Protein AF-A0A8T3RJU8-F1 (afdb_monomer_lite)

Sequence (157 aa):
MNTTEHDESEGRRPPTTSTKEGAFELELTPSSFREWVRDQPGARFRPEAGRYHLYVMYGCPWAHRTLIVRALKGLERAIDIAAVHYRLNEEEGLGWTFSPDEPEPLYGLRRLRELYTKAAPDYSGRVTVPVLWDKREQTIVNNESSEIVRMLGGAFD

Structure (mmCIF, N/CA/C/O backbone):
data_AF-A0A8T3RJU8-F1
#
_entry.id   AF-A0A8T3RJU8-F1
#
loop_
_atom_site.group_PDB
_atom_site.id
_atom_site.type_symbol
_atom_site.label_atom_id
_atom_site.label_alt_id
_atom_site.label_comp_id
_atom_site.label_asym_id
_atom_site.label_entity_id
_atom_site.label_seq_id
_atom_site.pdbx_PDB_ins_code
_atom_site.Cartn_x
_atom_site.Cartn_y
_atom_site.Cartn_z
_atom_site.occupancy
_atom_site.B_iso_or_equiv
_atom_site.auth_seq_id
_atom_site.auth_comp_id
_atom_site.auth_asym_id
_atom_site.auth_atom_id
_atom_site.pdbx_PDB_model_num
ATOM 1 N N . MET A 1 1 ? 37.326 -13.753 -41.084 1.00 40.91 1 MET A N 1
ATOM 2 C CA . MET A 1 1 ? 37.696 -14.283 -39.758 1.00 40.91 1 MET A CA 1
ATOM 3 C C . MET A 1 1 ? 38.459 -13.200 -39.027 1.00 40.91 1 MET A C 1
ATOM 5 O O . MET A 1 1 ? 39.616 -12.978 -39.346 1.00 40.91 1 MET A O 1
ATOM 9 N N . ASN A 1 2 ? 37.801 -12.488 -38.120 1.00 28.69 2 ASN A N 1
ATOM 10 C CA . ASN A 1 2 ? 38.479 -11.914 -36.969 1.00 28.69 2 ASN A CA 1
ATOM 11 C C . ASN A 1 2 ? 37.462 -11.895 -35.828 1.00 28.69 2 ASN A C 1
ATOM 13 O O . ASN A 1 2 ? 36.311 -11.517 -36.035 1.00 28.69 2 ASN A O 1
ATOM 17 N N . THR A 1 3 ? 37.868 -12.470 -34.709 1.00 35.44 3 THR A N 1
ATOM 18 C CA . THR A 1 3 ? 37.043 -12.876 -33.575 1.00 35.44 3 THR A CA 1
ATOM 19 C C . THR A 1 3 ? 36.672 -11.696 -32.689 1.00 35.44 3 THR A C 1
ATOM 21 O O . THR A 1 3 ? 37.486 -10.819 -32.418 1.00 35.44 3 THR A O 1
ATOM 24 N N . THR A 1 4 ? 35.418 -11.717 -32.256 1.00 38.84 4 THR A N 1
ATOM 25 C CA . THR A 1 4 ? 34.797 -10.876 -31.239 1.00 38.84 4 THR A CA 1
ATOM 26 C C . THR A 1 4 ? 35.421 -11.131 -29.865 1.00 38.84 4 THR A C 1
ATOM 28 O O . THR A 1 4 ? 35.502 -12.284 -29.453 1.00 38.84 4 THR A O 1
ATOM 31 N N . GLU A 1 5 ? 35.755 -10.075 -29.128 1.00 32.03 5 GLU A N 1
ATOM 32 C CA . GLU A 1 5 ? 35.762 -10.090 -27.661 1.00 32.03 5 GLU A CA 1
ATOM 33 C C . GLU A 1 5 ? 34.882 -8.924 -27.199 1.00 32.03 5 GLU A C 1
ATOM 35 O O . GLU A 1 5 ? 35.254 -7.756 -27.302 1.00 32.03 5 GLU A O 1
ATOM 40 N N . HIS A 1 6 ? 33.659 -9.250 -26.777 1.00 31.05 6 HIS A N 1
ATOM 41 C CA . HIS A 1 6 ? 32.827 -8.349 -25.991 1.00 31.05 6 HIS A CA 1
ATOM 42 C C . HIS A 1 6 ? 33.177 -8.589 -24.522 1.00 31.05 6 HIS A C 1
ATOM 44 O O . HIS A 1 6 ? 33.002 -9.693 -24.014 1.00 31.05 6 HIS A O 1
ATOM 50 N N . ASP A 1 7 ? 33.717 -7.563 -23.874 1.00 32.69 7 ASP A N 1
ATOM 51 C CA . ASP A 1 7 ? 33.986 -7.531 -22.439 1.00 32.69 7 ASP A CA 1
ATOM 52 C C . ASP A 1 7 ? 32.650 -7.439 -21.676 1.00 32.69 7 ASP A C 1
ATOM 54 O O . ASP A 1 7 ? 32.005 -6.392 -21.638 1.00 32.69 7 ASP A O 1
ATOM 58 N N . GLU A 1 8 ? 32.198 -8.567 -21.121 1.00 37.38 8 GLU A N 1
ATOM 59 C CA . GLU A 1 8 ? 30.950 -8.712 -20.350 1.00 37.38 8 GLU A CA 1
ATOM 60 C C . GLU A 1 8 ? 31.092 -8.300 -18.864 1.00 37.38 8 GLU A C 1
ATOM 62 O O . GLU A 1 8 ? 30.390 -8.825 -17.999 1.00 37.38 8 GLU A O 1
ATOM 67 N N . SER A 1 9 ? 31.996 -7.379 -18.508 1.00 36.22 9 SER A N 1
ATOM 68 C CA . SER A 1 9 ? 32.304 -7.107 -17.090 1.00 36.22 9 SER A CA 1
ATOM 69 C C . SER A 1 9 ? 31.572 -5.930 -16.419 1.00 36.22 9 SER A C 1
ATOM 71 O O . SER A 1 9 ? 31.713 -5.748 -15.206 1.00 36.22 9 SER A O 1
ATOM 73 N N . GLU A 1 10 ? 30.705 -5.177 -17.105 1.00 36.72 10 GLU A N 1
ATOM 74 C CA . GLU A 1 10 ? 29.937 -4.081 -16.477 1.00 36.72 10 GLU A CA 1
ATOM 75 C C . GLU A 1 10 ? 28.518 -4.484 -16.046 1.00 36.72 10 GLU A C 1
ATOM 77 O O . GLU A 1 10 ? 27.500 -3.915 -16.444 1.00 36.72 10 GLU A O 1
ATOM 82 N N . GLY A 1 11 ? 28.453 -5.445 -15.123 1.00 36.84 11 GLY A N 1
ATOM 83 C CA . GLY A 1 11 ? 27.291 -5.608 -14.253 1.00 36.84 11 GLY A CA 1
ATOM 84 C C . GLY A 1 11 ? 27.124 -4.365 -13.371 1.00 36.84 11 GLY A C 1
ATOM 85 O O . GLY A 1 11 ? 28.001 -4.026 -12.572 1.00 36.84 11 GLY A O 1
ATOM 86 N N . ARG A 1 12 ? 25.996 -3.663 -13.521 1.00 45.62 12 ARG A N 1
ATOM 87 C CA . ARG A 1 12 ? 25.661 -2.423 -12.805 1.00 45.62 12 ARG A CA 1
ATOM 88 C C . ARG A 1 12 ? 25.714 -2.638 -11.286 1.00 45.62 12 ARG A C 1
ATOM 90 O O . ARG A 1 12 ? 24.802 -3.217 -10.700 1.00 45.62 12 ARG A O 1
ATOM 97 N N . ARG A 1 13 ? 26.781 -2.154 -10.644 1.00 37.00 13 ARG A N 1
ATOM 98 C CA . ARG A 1 13 ? 26.931 -2.171 -9.181 1.00 37.00 13 ARG A CA 1
ATOM 99 C C . ARG A 1 13 ? 25.772 -1.397 -8.527 1.00 37.00 13 ARG A C 1
ATOM 101 O O . ARG A 1 13 ? 25.364 -0.364 -9.069 1.00 37.00 13 ARG A O 1
ATOM 108 N N . PRO A 1 14 ? 25.239 -1.848 -7.375 1.00 42.69 14 PRO A N 1
ATOM 109 C CA . PRO A 1 14 ? 24.334 -1.021 -6.579 1.00 42.69 14 PRO A CA 1
ATOM 110 C C . PRO A 1 14 ? 25.035 0.300 -6.203 1.00 42.69 14 PRO A C 1
ATOM 112 O O . PRO A 1 14 ? 26.269 0.327 -6.142 1.00 42.69 14 PRO A O 1
ATOM 115 N N . PRO A 1 15 ? 24.291 1.399 -5.964 1.00 45.38 15 PRO A N 1
ATOM 116 C CA . PRO A 1 15 ? 24.874 2.673 -5.561 1.00 45.38 15 PRO A CA 1
ATOM 117 C C . PRO A 1 15 ? 25.361 2.547 -4.114 1.00 45.38 15 PRO A C 1
ATOM 119 O O . PRO A 1 15 ? 24.668 2.879 -3.159 1.00 45.38 15 PRO A O 1
ATOM 122 N N . THR A 1 16 ? 26.538 1.960 -3.963 1.00 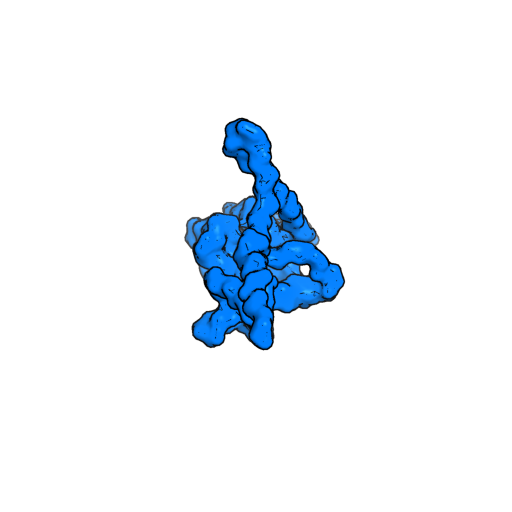48.81 16 THR A N 1
ATOM 123 C CA . THR A 1 16 ? 27.295 1.863 -2.722 1.00 48.81 16 THR A CA 1
ATOM 124 C C . THR A 1 16 ? 28.655 2.453 -3.012 1.00 48.81 16 THR A C 1
ATOM 126 O O . THR A 1 16 ? 29.495 1.814 -3.650 1.00 48.81 16 THR A O 1
ATOM 129 N N . THR A 1 17 ? 28.878 3.680 -2.561 1.00 51.50 17 THR A N 1
ATOM 130 C CA . THR A 1 17 ? 30.221 4.247 -2.527 1.00 51.50 17 THR A CA 1
ATOM 131 C C . THR A 1 17 ? 30.923 3.604 -1.337 1.00 51.50 17 THR A C 1
ATOM 133 O O . THR A 1 17 ? 30.619 3.906 -0.187 1.00 51.50 17 THR A O 1
ATOM 136 N N . SER A 1 18 ? 31.815 2.646 -1.599 1.00 49.12 18 SER A N 1
ATOM 137 C CA . SER A 1 18 ? 32.695 2.114 -0.556 1.00 49.12 18 SER A CA 1
ATOM 138 C C . SER A 1 18 ? 33.635 3.236 -0.138 1.00 49.12 18 SER A C 1
ATOM 140 O O . SER A 1 18 ? 34.495 3.645 -0.921 1.00 49.12 18 SER A O 1
ATOM 142 N N . THR A 1 19 ? 33.513 3.731 1.091 1.00 58.44 19 THR A N 1
ATOM 143 C CA . THR A 1 19 ? 34.606 4.514 1.671 1.00 58.44 19 THR A CA 1
ATOM 144 C C . THR A 1 19 ? 35.779 3.572 1.953 1.00 58.44 19 THR A C 1
ATOM 146 O O . THR A 1 19 ? 35.607 2.355 2.087 1.00 58.44 19 THR A O 1
ATOM 149 N N . LYS A 1 20 ? 37.003 4.111 2.005 1.00 57.25 20 LYS A N 1
ATOM 150 C CA . LYS A 1 20 ? 38.244 3.333 2.206 1.00 57.25 20 LYS A CA 1
ATOM 151 C C . LYS A 1 20 ? 38.297 2.560 3.541 1.00 57.25 20 LYS A C 1
ATOM 153 O O . LYS A 1 20 ? 39.240 1.809 3.753 1.00 57.25 20 LYS A O 1
ATOM 158 N N . GLU A 1 21 ? 37.291 2.706 4.403 1.00 59.38 21 GLU A N 1
ATOM 159 C CA . GLU A 1 21 ? 37.208 2.115 5.745 1.00 59.38 21 GLU A CA 1
ATOM 160 C C . GLU A 1 21 ? 36.130 1.019 5.873 1.00 59.38 21 GLU A C 1
ATOM 162 O O . GLU A 1 21 ? 35.837 0.561 6.973 1.00 59.38 21 GLU A O 1
ATOM 167 N N . GLY A 1 22 ? 35.535 0.566 4.762 1.00 63.03 22 GLY A N 1
ATOM 168 C CA . GLY A 1 22 ? 34.532 -0.509 4.780 1.00 63.03 22 GLY A CA 1
ATOM 169 C C . GLY A 1 22 ? 33.133 -0.070 5.230 1.00 63.03 22 GLY A C 1
ATOM 170 O O . GLY A 1 22 ? 32.269 -0.920 5.444 1.00 63.03 22 GLY A O 1
ATOM 171 N N . ALA A 1 23 ? 32.884 1.239 5.350 1.00 69.31 23 ALA A N 1
ATOM 172 C CA . ALA A 1 23 ? 31.543 1.765 5.564 1.00 69.31 23 ALA A CA 1
ATOM 173 C C . ALA A 1 23 ? 30.787 1.868 4.229 1.00 69.31 23 ALA A C 1
ATOM 175 O O . ALA A 1 23 ? 31.304 2.379 3.232 1.00 69.31 23 ALA A O 1
ATOM 176 N N . PHE A 1 24 ? 29.545 1.383 4.233 1.00 70.94 24 PHE A N 1
ATOM 177 C CA . PHE A 1 24 ? 28.610 1.510 3.121 1.00 70.94 24 PHE A CA 1
ATOM 178 C C . PHE A 1 24 ? 27.667 2.676 3.398 1.00 70.94 24 PHE A C 1
ATOM 180 O O . PHE A 1 24 ? 26.898 2.638 4.359 1.00 70.94 24 PHE A O 1
ATOM 187 N N . GLU A 1 25 ? 27.709 3.698 2.550 1.00 69.56 25 GLU A N 1
ATOM 188 C CA . GLU A 1 25 ? 26.721 4.771 2.572 1.00 69.56 25 GLU A CA 1
ATOM 189 C C . GLU A 1 25 ? 25.545 4.380 1.674 1.00 69.56 25 GLU A C 1
ATOM 191 O O . GLU A 1 25 ? 25.712 4.098 0.485 1.00 69.56 25 GLU A O 1
ATOM 196 N N . LEU A 1 26 ? 24.354 4.286 2.268 1.00 68.81 26 LEU A N 1
ATOM 197 C CA . LEU A 1 26 ? 23.130 3.974 1.542 1.00 68.81 26 LEU A CA 1
ATOM 198 C C . LEU A 1 26 ? 22.510 5.273 1.035 1.00 68.81 26 LEU A C 1
ATOM 200 O O . LEU A 1 26 ? 21.936 6.037 1.812 1.00 68.81 26 LEU A O 1
ATOM 204 N N . GLU A 1 27 ? 22.560 5.494 -0.275 1.00 67.94 27 GLU A N 1
ATOM 205 C CA . GLU A 1 27 ? 21.794 6.565 -0.909 1.00 67.94 27 GLU A CA 1
ATOM 206 C C . GLU A 1 27 ? 20.298 6.210 -0.919 1.00 67.94 27 GLU A C 1
ATOM 208 O O . GLU A 1 27 ? 19.783 5.523 -1.809 1.00 67.94 27 GLU A O 1
ATOM 213 N N . LEU A 1 28 ? 19.580 6.668 0.108 1.00 68.31 28 LEU A N 1
ATOM 214 C CA . LEU A 1 28 ? 18.138 6.484 0.225 1.00 68.31 28 LEU A CA 1
ATOM 215 C C . LEU A 1 28 ? 17.406 7.603 -0.523 1.00 68.31 28 LEU A C 1
ATOM 217 O O . LEU A 1 28 ? 17.372 8.750 -0.083 1.00 68.31 28 LEU A O 1
ATOM 221 N N . THR A 1 29 ? 16.768 7.270 -1.646 1.00 72.19 29 THR A N 1
ATOM 222 C CA . THR A 1 29 ? 15.793 8.176 -2.269 1.00 72.19 29 THR A CA 1
ATOM 223 C C . THR A 1 29 ? 14.533 8.228 -1.392 1.00 72.19 29 THR A C 1
ATOM 225 O O . THR A 1 29 ? 13.967 7.165 -1.120 1.00 72.19 29 THR A O 1
ATOM 228 N N . PRO A 1 30 ? 14.066 9.413 -0.955 1.00 78.00 30 PRO A N 1
ATOM 229 C CA . PRO A 1 30 ? 12.875 9.519 -0.119 1.00 78.00 30 PRO A CA 1
ATOM 230 C C . PRO A 1 30 ? 11.618 9.051 -0.861 1.00 78.00 30 PRO A C 1
ATOM 232 O O . PRO A 1 30 ? 11.510 9.169 -2.085 1.00 78.00 30 PRO A O 1
ATOM 235 N N . SER A 1 31 ? 10.650 8.524 -0.110 1.00 83.12 31 SER A N 1
ATOM 236 C CA . SER A 1 31 ? 9.352 8.138 -0.660 1.00 83.12 31 SER A CA 1
ATOM 237 C C . SER A 1 31 ? 8.520 9.379 -1.020 1.00 83.12 31 SER A C 1
ATOM 239 O O . SER A 1 31 ? 8.652 10.432 -0.397 1.00 83.12 31 SER A O 1
ATOM 241 N N . SER A 1 32 ? 7.670 9.267 -2.042 1.00 91.19 32 SER A N 1
ATOM 242 C CA . SER A 1 32 ? 6.953 10.421 -2.605 1.00 91.19 32 SER A CA 1
ATOM 243 C C . SER A 1 32 ? 5.547 10.620 -2.039 1.00 91.19 32 SER A C 1
ATOM 245 O O . SER A 1 32 ? 5.069 11.748 -2.006 1.00 91.19 32 SER A O 1
ATOM 247 N N . PHE A 1 33 ? 4.882 9.550 -1.597 1.00 97.00 33 PHE A N 1
ATOM 248 C CA . PHE A 1 33 ? 3.531 9.612 -1.038 1.00 97.00 33 PHE A CA 1
ATOM 249 C C . PHE A 1 33 ? 3.612 9.503 0.483 1.00 97.00 33 PHE A C 1
ATOM 251 O O . PHE A 1 33 ? 4.124 8.506 1.001 1.00 97.00 33 PHE A O 1
ATOM 258 N N . ARG A 1 34 ? 3.138 10.542 1.183 1.00 97.25 34 ARG A N 1
ATOM 259 C CA . ARG A 1 34 ? 3.316 10.738 2.636 1.00 97.25 34 ARG A CA 1
ATOM 260 C C . ARG A 1 34 ? 2.019 11.123 3.361 1.00 97.25 34 ARG A C 1
ATOM 262 O O . ARG A 1 34 ? 2.070 11.688 4.451 1.00 97.25 34 ARG A O 1
ATOM 269 N N . GLU A 1 35 ? 0.855 10.872 2.762 1.00 98.12 35 GLU A N 1
ATOM 270 C CA . GLU A 1 35 ? -0.428 11.167 3.405 1.00 98.12 35 GLU A CA 1
ATOM 271 C C . GLU A 1 35 ? -0.724 10.166 4.532 1.00 98.12 35 GLU A C 1
ATOM 273 O O . GLU A 1 35 ? -0.118 9.093 4.616 1.00 98.12 35 GLU A O 1
ATOM 278 N N . TRP A 1 36 ? -1.650 10.534 5.423 1.00 98.00 36 TRP A N 1
ATOM 279 C CA . TRP A 1 36 ? -1.949 9.768 6.634 1.00 98.00 36 TRP A CA 1
ATOM 280 C C . TRP A 1 36 ? -3.424 9.396 6.747 1.00 98.00 36 TRP A C 1
ATOM 282 O O . TRP A 1 36 ? -4.297 10.255 6.625 1.00 98.00 36 TRP A O 1
ATOM 292 N N . VAL A 1 37 ? -3.686 8.135 7.097 1.00 98.12 37 VAL A N 1
ATOM 293 C CA . VAL A 1 37 ? -4.966 7.695 7.657 1.00 98.12 37 VAL A CA 1
ATOM 294 C C . VAL A 1 37 ? -5.057 8.197 9.093 1.00 98.12 37 VAL A C 1
ATOM 296 O O . VAL A 1 37 ? -4.149 7.960 9.893 1.00 98.12 37 VAL A O 1
ATOM 299 N N . ARG A 1 38 ? -6.134 8.914 9.422 1.00 96.62 38 ARG A N 1
ATOM 300 C CA . ARG A 1 38 ? -6.349 9.490 10.756 1.00 96.62 38 ARG A CA 1
ATOM 301 C C . ARG A 1 38 ? -7.799 9.336 11.187 1.00 96.62 38 ARG A C 1
ATOM 303 O O . ARG A 1 38 ? -8.705 9.716 10.442 1.00 96.62 38 ARG A O 1
ATOM 310 N N . ASP A 1 39 ? -8.016 8.881 12.419 1.00 94.81 39 ASP A N 1
ATOM 311 C CA . ASP A 1 39 ? -9.336 8.959 13.041 1.00 94.81 39 ASP A CA 1
ATOM 312 C C . ASP A 1 39 ? -9.579 10.344 13.646 1.00 94.81 39 ASP A C 1
ATOM 314 O O . ASP A 1 39 ? -9.491 10.571 14.848 1.00 94.81 39 ASP A O 1
ATOM 318 N N . GLN A 1 40 ? -9.838 11.318 12.782 1.00 92.69 40 GLN A N 1
ATOM 319 C CA . GLN A 1 40 ? -10.260 12.646 13.216 1.00 92.69 40 GLN A CA 1
ATOM 320 C C . GLN A 1 40 ? -11.372 13.167 12.302 1.00 92.69 40 GLN A C 1
ATOM 322 O O . GLN A 1 40 ? -11.420 12.793 11.121 1.00 92.69 40 GLN A O 1
ATOM 327 N N . PRO A 1 41 ? -12.274 14.026 12.806 1.00 92.31 41 PRO A N 1
ATOM 328 C CA . PRO A 1 41 ? -13.248 14.706 11.965 1.00 92.31 41 PRO A CA 1
ATOM 329 C C . PRO A 1 41 ? -12.551 15.482 10.840 1.00 92.31 41 PRO A C 1
ATOM 331 O O . PRO A 1 41 ? -11.552 16.162 11.066 1.00 92.31 41 PRO A O 1
ATOM 334 N N . GLY A 1 42 ? -13.060 15.357 9.614 1.00 91.81 42 GLY A N 1
ATOM 335 C CA . GLY A 1 42 ? -12.516 16.059 8.447 1.00 91.81 42 GLY A CA 1
ATOM 336 C C . GLY A 1 42 ? -11.197 15.508 7.892 1.00 91.81 42 GLY A C 1
ATOM 337 O O . GLY A 1 42 ? -10.665 16.090 6.950 1.00 91.81 42 GLY A O 1
ATOM 338 N N . ALA A 1 43 ? -10.661 14.397 8.415 1.00 95.31 43 ALA A N 1
ATOM 339 C CA . ALA A 1 43 ? -9.558 13.709 7.743 1.00 95.31 43 ALA A CA 1
ATOM 340 C C . ALA A 1 43 ? -9.989 13.224 6.354 1.00 95.31 43 ALA A C 1
ATOM 342 O O . ALA A 1 43 ? -11.048 12.616 6.201 1.00 95.31 43 ALA A O 1
ATOM 343 N N . ARG A 1 44 ? -9.132 13.448 5.356 1.00 96.75 44 ARG A N 1
ATOM 344 C CA . ARG A 1 44 ? -9.318 12.948 3.987 1.00 96.75 44 ARG A CA 1
ATOM 345 C C . ARG A 1 44 ? -9.373 11.412 3.953 1.00 96.75 44 ARG A C 1
ATOM 347 O O . ARG A 1 44 ? -10.319 10.810 3.439 1.00 96.75 44 ARG A O 1
ATOM 354 N N . PHE A 1 45 ? -8.392 10.780 4.596 1.00 98.12 45 PHE A N 1
ATOM 355 C CA . PHE A 1 45 ? -8.291 9.328 4.735 1.00 98.12 45 PHE A CA 1
ATOM 356 C C . PHE A 1 45 ? -8.733 8.907 6.144 1.00 98.12 45 PHE A C 1
ATOM 358 O O . PHE A 1 45 ? -7.977 9.012 7.110 1.00 98.12 45 PHE A O 1
ATOM 365 N N . ARG A 1 46 ? -9.988 8.463 6.267 1.00 97.75 46 ARG A N 1
ATOM 366 C CA . ARG A 1 46 ? -10.591 7.972 7.521 1.00 97.75 46 ARG A CA 1
ATOM 367 C C . ARG A 1 46 ? -10.428 6.454 7.629 1.00 97.75 46 ARG A C 1
ATOM 369 O O . ARG A 1 46 ? -10.528 5.784 6.601 1.00 97.75 46 ARG A O 1
ATOM 376 N N . PRO A 1 47 ? -10.188 5.890 8.818 1.00 97.12 47 PRO A N 1
ATOM 377 C CA . PRO A 1 47 ? -10.071 4.445 8.992 1.00 97.12 47 PRO A CA 1
ATOM 378 C C . PRO A 1 47 ? -11.426 3.773 8.755 1.00 97.12 47 PRO A C 1
ATOM 380 O O . PRO A 1 47 ? -12.364 3.913 9.531 1.00 97.12 47 PRO A O 1
ATOM 383 N N . GLU A 1 48 ? -11.547 3.065 7.638 1.00 96.50 48 GLU A N 1
ATOM 384 C CA . GLU A 1 48 ? -12.780 2.406 7.216 1.00 96.50 48 GLU A CA 1
ATOM 385 C C . GLU A 1 48 ? -12.431 0.984 6.767 1.00 96.50 48 GLU A C 1
ATOM 387 O O . GLU A 1 48 ? -11.545 0.785 5.926 1.00 96.50 48 GLU A O 1
ATOM 392 N N . ALA A 1 49 ? -13.114 -0.014 7.333 1.00 96.62 49 ALA A N 1
ATOM 393 C CA . ALA A 1 49 ? -12.930 -1.406 6.938 1.00 96.62 49 ALA A CA 1
ATOM 394 C C . ALA A 1 49 ? -13.314 -1.596 5.465 1.00 96.62 49 ALA A C 1
ATOM 396 O O . ALA A 1 49 ? -14.350 -1.118 5.006 1.00 96.62 49 ALA A O 1
ATOM 397 N N . GLY A 1 50 ?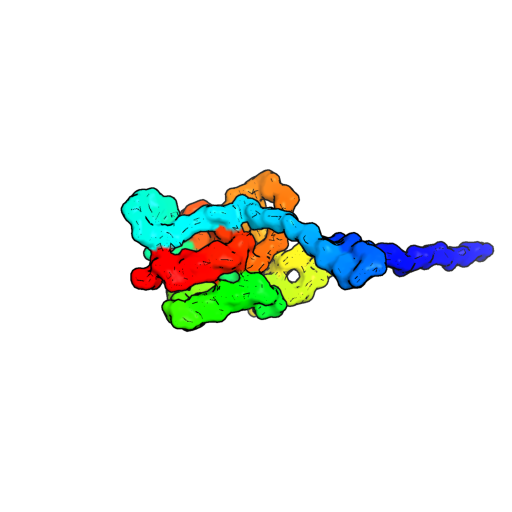 -12.458 -2.282 4.712 1.00 97.06 50 GLY A N 1
ATOM 398 C CA . GLY A 1 50 ? -12.661 -2.533 3.292 1.00 97.06 50 GLY A CA 1
ATOM 399 C C . GLY A 1 50 ? -12.379 -1.332 2.386 1.00 97.06 50 GLY A C 1
ATOM 400 O O . GLY A 1 50 ? -12.560 -1.469 1.179 1.00 97.06 50 GLY A O 1
ATOM 401 N N . ARG A 1 51 ? -11.910 -0.183 2.902 1.00 98.06 51 ARG A N 1
ATOM 402 C CA . ARG A 1 51 ? -11.515 0.982 2.082 1.00 98.06 51 ARG A CA 1
ATOM 403 C C . ARG A 1 51 ? -10.083 0.881 1.559 1.00 98.06 51 ARG A C 1
ATOM 405 O O . ARG A 1 51 ? -9.818 1.265 0.422 1.00 98.06 51 ARG A O 1
ATOM 412 N N . TYR A 1 52 ? -9.169 0.351 2.363 1.00 98.69 52 TYR A N 1
ATOM 413 C CA . TYR A 1 52 ? -7.742 0.346 2.044 1.00 98.69 52 TYR A CA 1
ATOM 414 C C . TYR A 1 52 ? -7.274 -0.992 1.478 1.00 98.69 52 TYR A C 1
ATOM 416 O O . TYR A 1 52 ? -7.840 -2.044 1.771 1.00 98.69 52 TYR A O 1
ATOM 424 N N . HIS A 1 53 ? -6.225 -0.934 0.664 1.00 98.69 53 HIS A N 1
ATOM 425 C CA . HIS A 1 53 ? -5.567 -2.095 0.079 1.00 98.69 53 HIS A CA 1
ATOM 426 C C . HIS A 1 53 ? -4.051 -1.932 0.207 1.00 98.69 53 HIS A C 1
ATOM 428 O O . HIS A 1 53 ? -3.528 -0.836 0.007 1.00 98.69 53 HIS A O 1
ATOM 434 N N . LEU A 1 54 ? -3.338 -2.995 0.560 1.00 98.69 54 LEU A N 1
ATOM 435 C CA . LEU A 1 54 ? -1.903 -2.946 0.811 1.00 98.69 54 LEU A CA 1
ATOM 436 C C . LEU A 1 54 ? -1.147 -3.774 -0.231 1.00 98.69 54 LEU A C 1
ATOM 438 O O . LEU A 1 54 ? -1.255 -4.997 -0.269 1.00 98.69 54 LEU A O 1
ATOM 442 N N . TYR A 1 55 ? -0.337 -3.106 -1.047 1.00 98.69 55 TYR A N 1
ATOM 443 C CA . TYR A 1 55 ? 0.536 -3.772 -2.010 1.00 98.69 55 TYR A CA 1
ATOM 444 C C . TYR A 1 55 ? 1.891 -4.067 -1.378 1.00 98.69 55 TYR A C 1
ATOM 446 O O . TYR A 1 55 ? 2.541 -3.171 -0.826 1.00 98.69 55 TYR A O 1
ATOM 454 N N . VAL A 1 56 ? 2.328 -5.321 -1.457 1.00 98.38 56 VAL A N 1
ATOM 455 C CA . VAL A 1 56 ? 3.514 -5.828 -0.752 1.00 98.38 56 VAL A CA 1
ATOM 456 C C . VAL A 1 56 ? 4.343 -6.756 -1.628 1.00 98.38 56 VAL A C 1
ATOM 458 O O . VAL A 1 56 ? 3.865 -7.273 -2.625 1.00 98.38 56 VAL A O 1
ATOM 461 N N . MET A 1 57 ? 5.576 -7.028 -1.205 1.00 95.62 57 MET A N 1
ATOM 462 C CA . MET A 1 57 ? 6.336 -8.203 -1.634 1.00 95.62 57 MET A CA 1
ATOM 463 C C . MET A 1 57 ? 6.755 -8.961 -0.375 1.00 95.62 57 MET A C 1
ATOM 465 O O . MET A 1 57 ? 7.374 -8.360 0.506 1.00 95.62 57 MET A O 1
ATOM 469 N N . TYR A 1 58 ? 6.420 -10.250 -0.265 1.00 95.19 58 TYR A N 1
ATOM 470 C CA . TYR A 1 58 ? 6.612 -11.026 0.972 1.00 95.19 58 TYR A CA 1
ATOM 471 C C . TYR A 1 58 ? 8.072 -11.094 1.456 1.00 95.19 58 TYR A C 1
ATOM 473 O O . TYR A 1 58 ? 8.335 -11.083 2.659 1.00 95.19 58 TYR A O 1
ATOM 481 N N . GLY A 1 59 ? 9.031 -11.109 0.530 1.00 93.00 59 GLY A N 1
ATOM 482 C CA . GLY A 1 59 ? 10.468 -11.082 0.822 1.00 93.00 59 GLY A CA 1
ATOM 483 C C . GLY A 1 59 ? 11.062 -9.689 1.082 1.00 93.00 59 GLY A C 1
ATOM 484 O O . GLY A 1 59 ? 12.230 -9.597 1.449 1.00 93.00 59 GLY A O 1
ATOM 485 N N . CYS A 1 60 ? 10.313 -8.591 0.909 1.00 94.88 60 CYS A N 1
ATOM 486 C CA . CYS A 1 60 ? 10.832 -7.242 1.149 1.00 94.88 60 CYS A CA 1
ATOM 487 C C . CYS A 1 60 ? 10.742 -6.899 2.644 1.00 94.88 60 CYS A C 1
ATOM 489 O O . CYS A 1 60 ? 9.627 -6.788 3.156 1.00 94.88 60 CYS A O 1
ATOM 491 N N . PRO A 1 61 ? 11.856 -6.628 3.353 1.00 96.44 61 PRO A N 1
ATOM 492 C CA . PRO A 1 61 ? 11.822 -6.375 4.796 1.00 96.44 61 PRO A CA 1
ATOM 493 C C . PRO A 1 61 ? 11.010 -5.126 5.165 1.00 96.44 61 PRO A C 1
ATOM 495 O O . PRO A 1 61 ? 10.378 -5.085 6.219 1.00 96.44 61 PRO A O 1
ATOM 498 N N . TRP A 1 62 ? 10.974 -4.117 4.292 1.00 96.25 62 TRP A N 1
ATOM 499 C CA . TRP A 1 62 ? 10.181 -2.904 4.496 1.00 96.25 62 TRP A CA 1
ATOM 500 C C . TRP A 1 62 ? 8.679 -3.193 4.418 1.00 96.25 62 TRP A C 1
ATOM 502 O O . TRP A 1 62 ? 7.922 -2.748 5.279 1.00 96.25 62 TRP A O 1
ATOM 512 N N . ALA A 1 63 ? 8.245 -3.983 3.430 1.00 97.62 63 ALA A N 1
ATOM 513 C CA . ALA A 1 63 ? 6.845 -4.381 3.296 1.00 97.62 63 ALA A CA 1
ATOM 514 C C . ALA A 1 63 ? 6.440 -5.387 4.382 1.00 97.62 63 ALA A C 1
ATOM 516 O O . ALA A 1 63 ? 5.350 -5.290 4.944 1.00 97.62 63 ALA A O 1
ATOM 517 N N . HIS A 1 64 ? 7.344 -6.292 4.757 1.00 97.81 64 HIS A N 1
ATOM 518 C CA . HIS A 1 64 ? 7.093 -7.310 5.771 1.00 97.81 64 HIS A CA 1
ATOM 519 C C . HIS A 1 64 ? 6.717 -6.696 7.131 1.00 97.81 64 HIS A C 1
ATOM 521 O O . HIS A 1 64 ? 5.825 -7.201 7.809 1.00 97.81 64 HIS A O 1
ATOM 527 N N . ARG A 1 65 ? 7.297 -5.543 7.503 1.00 98.19 65 ARG A N 1
ATOM 528 C CA . ARG A 1 65 ? 6.891 -4.796 8.712 1.00 98.19 65 ARG A CA 1
ATOM 529 C C . ARG A 1 65 ? 5.394 -4.471 8.727 1.00 98.19 65 ARG A C 1
ATOM 531 O O . ARG A 1 65 ? 4.746 -4.614 9.759 1.00 98.19 65 ARG A O 1
ATOM 538 N N . THR A 1 66 ? 4.844 -4.056 7.585 1.00 98.56 66 THR A N 1
ATOM 539 C CA . THR A 1 66 ? 3.416 -3.718 7.469 1.00 98.56 66 THR A CA 1
ATOM 540 C C . THR A 1 66 ? 2.526 -4.956 7.567 1.00 98.56 66 THR A C 1
ATOM 542 O O . THR A 1 66 ? 1.483 -4.894 8.210 1.00 98.56 66 THR A O 1
ATOM 545 N N . LEU A 1 67 ? 2.972 -6.099 7.028 1.00 98.62 67 LEU A N 1
ATOM 546 C CA . LEU A 1 67 ? 2.273 -7.382 7.158 1.00 98.62 67 LEU A CA 1
ATOM 547 C C . LEU A 1 67 ? 2.215 -7.860 8.612 1.00 98.62 67 LEU A C 1
ATOM 549 O O . LEU A 1 67 ? 1.153 -8.274 9.072 1.00 98.62 67 LEU A O 1
ATOM 553 N N . ILE A 1 68 ? 3.327 -7.750 9.346 1.00 98.44 68 ILE A N 1
ATOM 554 C CA . ILE A 1 68 ? 3.388 -8.111 10.769 1.00 98.44 68 ILE A CA 1
ATOM 555 C C . ILE A 1 68 ? 2.402 -7.266 11.571 1.00 98.44 68 ILE A C 1
ATOM 557 O O . ILE A 1 68 ? 1.591 -7.812 12.310 1.00 98.44 68 ILE A O 1
ATOM 561 N N . VAL A 1 69 ? 2.431 -5.939 11.414 1.00 98.44 69 VAL A N 1
ATOM 562 C CA . VAL A 1 69 ? 1.536 -5.059 12.182 1.00 98.44 69 VAL A CA 1
ATOM 563 C C . VAL A 1 69 ? 0.075 -5.279 11.799 1.00 98.44 69 VAL A C 1
ATOM 565 O O . VAL A 1 69 ? -0.768 -5.336 12.688 1.00 98.44 69 VAL A O 1
ATOM 568 N N . ARG A 1 70 ? -0.226 -5.489 10.510 1.00 98.44 70 ARG A N 1
ATOM 569 C CA . ARG A 1 70 ? -1.571 -5.867 10.051 1.00 98.44 70 ARG A CA 1
ATOM 570 C C . ARG A 1 70 ? -2.087 -7.111 10.779 1.00 98.44 70 ARG A C 1
ATOM 572 O O . ARG A 1 70 ? -3.230 -7.095 11.222 1.00 98.44 70 ARG A O 1
ATOM 579 N N . ALA A 1 71 ? -1.256 -8.144 10.923 1.00 98.31 71 ALA A N 1
ATOM 580 C CA . ALA A 1 71 ? -1.630 -9.370 11.625 1.00 98.31 71 ALA A CA 1
ATOM 581 C C . ALA A 1 71 ? -1.766 -9.161 13.143 1.00 98.31 71 ALA A C 1
ATOM 583 O O . ALA A 1 71 ? -2.756 -9.557 13.748 1.00 98.31 71 ALA A O 1
ATOM 584 N N . LEU A 1 72 ? -0.807 -8.471 13.771 1.00 98.25 72 LEU A N 1
ATOM 585 C CA . LEU A 1 72 ? -0.841 -8.195 15.213 1.00 98.25 72 LEU A CA 1
ATOM 586 C C . LEU A 1 72 ? -2.052 -7.351 15.632 1.00 98.25 72 LEU A C 1
ATOM 588 O O . LEU A 1 72 ? -2.541 -7.495 16.750 1.00 98.25 72 LEU A O 1
ATOM 592 N N . LYS A 1 73 ? -2.525 -6.467 14.750 1.00 97.81 73 LYS A N 1
ATOM 593 C CA . LYS A 1 73 ? -3.691 -5.606 14.979 1.00 97.81 73 LYS A CA 1
ATOM 594 C C . LYS A 1 73 ? -5.012 -6.235 14.513 1.00 97.81 73 LYS A C 1
ATOM 596 O O . LYS A 1 73 ? -6.045 -5.593 14.649 1.00 97.81 73 LYS A O 1
ATOM 601 N N . GLY A 1 74 ? -5.005 -7.457 13.970 1.00 97.69 74 GLY A N 1
ATOM 602 C CA . GLY A 1 74 ? -6.222 -8.133 13.503 1.00 97.69 74 GLY A CA 1
ATOM 603 C C . GLY A 1 74 ? -6.901 -7.449 12.307 1.00 97.69 74 GLY A C 1
ATOM 604 O O . GLY A 1 74 ? -8.123 -7.505 12.157 1.00 97.69 74 GLY A O 1
ATOM 605 N N . LEU A 1 75 ? -6.130 -6.744 11.471 1.00 98.12 75 LEU A N 1
ATOM 606 C CA . LEU A 1 75 ? -6.646 -5.917 10.375 1.00 98.12 75 LEU A CA 1
ATOM 607 C C . LEU A 1 75 ? -6.861 -6.701 9.075 1.00 98.12 75 LEU A C 1
ATOM 609 O O . LEU A 1 75 ? -7.075 -6.102 8.020 1.00 98.12 75 LEU A O 1
ATOM 613 N N . GLU A 1 76 ? -6.822 -8.033 9.106 1.00 97.81 76 GLU A N 1
ATOM 614 C CA . GLU A 1 76 ? -6.826 -8.839 7.889 1.00 97.81 76 GLU A CA 1
ATOM 615 C C . GLU A 1 76 ? -8.127 -8.750 7.101 1.00 97.81 76 GLU A C 1
ATOM 617 O O . GLU A 1 76 ? -8.108 -8.830 5.876 1.00 97.81 76 GLU A O 1
ATOM 622 N N . ARG A 1 77 ? -9.244 -8.549 7.805 1.00 96.00 77 ARG A N 1
ATOM 623 C CA . ARG A 1 77 ? -10.562 -8.333 7.193 1.00 96.00 77 ARG A CA 1
ATOM 624 C C . ARG A 1 77 ? -10.808 -6.880 6.794 1.00 96.00 77 ARG A C 1
ATOM 626 O O . ARG A 1 77 ? -11.706 -6.613 6.006 1.00 96.00 77 ARG A O 1
ATOM 633 N N . ALA A 1 78 ? -10.065 -5.942 7.379 1.00 97.12 78 ALA A N 1
ATOM 634 C CA . ALA A 1 78 ? -10.245 -4.514 7.141 1.00 97.12 78 ALA A CA 1
ATOM 635 C C . ALA A 1 78 ? -9.388 -4.013 5.973 1.00 97.12 78 ALA A C 1
ATOM 637 O O . ALA A 1 78 ? -9.798 -3.090 5.269 1.00 97.12 78 ALA A O 1
ATOM 638 N N . ILE A 1 79 ? -8.205 -4.600 5.782 1.00 98.25 79 ILE A N 1
ATOM 639 C CA . ILE A 1 79 ? -7.223 -4.177 4.786 1.00 98.25 79 ILE A CA 1
ATOM 640 C C . ILE A 1 79 ? -6.811 -5.399 3.974 1.00 98.25 79 ILE A C 1
ATOM 642 O O . ILE A 1 79 ? -6.111 -6.288 4.468 1.00 98.25 79 ILE A O 1
ATOM 646 N N . ASP A 1 80 ? -7.240 -5.425 2.721 1.00 98.12 80 ASP A N 1
ATOM 647 C CA . ASP A 1 80 ? -6.870 -6.461 1.759 1.00 98.12 80 ASP A CA 1
ATOM 648 C C . ASP A 1 80 ? -5.394 -6.318 1.349 1.00 98.12 80 ASP A C 1
ATOM 650 O O . ASP A 1 80 ? -4.793 -5.250 1.518 1.00 98.12 80 ASP A O 1
ATOM 654 N N . ILE A 1 81 ? -4.807 -7.382 0.795 1.00 98.31 81 ILE A N 1
ATOM 655 C CA . ILE A 1 81 ? -3.429 -7.372 0.290 1.00 98.31 81 ILE A CA 1
ATOM 656 C C . ILE A 1 81 ? -3.361 -7.819 -1.170 1.00 98.31 81 ILE A C 1
ATOM 658 O O . ILE A 1 81 ? -4.141 -8.672 -1.590 1.00 98.31 81 ILE A O 1
ATOM 662 N N . ALA A 1 82 ? -2.374 -7.295 -1.893 1.00 98.12 82 ALA A N 1
ATOM 663 C CA . ALA A 1 82 ? -1.933 -7.806 -3.186 1.00 98.12 82 ALA A CA 1
ATOM 664 C C . ALA A 1 82 ? -0.411 -7.949 -3.169 1.00 98.12 82 ALA A C 1
ATOM 666 O O . ALA A 1 82 ? 0.312 -6.999 -2.841 1.00 98.12 82 ALA A O 1
ATOM 667 N N . ALA A 1 83 ? 0.082 -9.138 -3.505 1.00 97.19 83 ALA A N 1
ATOM 668 C CA . ALA A 1 83 ? 1.505 -9.420 -3.530 1.00 97.19 83 ALA A CA 1
ATOM 669 C C . ALA A 1 83 ? 2.064 -9.269 -4.948 1.00 97.19 83 ALA A C 1
ATOM 671 O O . ALA A 1 83 ? 1.556 -9.848 -5.903 1.00 97.19 83 ALA A O 1
ATOM 672 N N . VAL A 1 84 ? 3.138 -8.495 -5.087 1.00 95.81 84 VAL A N 1
ATOM 673 C CA . VAL A 1 84 ? 3.948 -8.510 -6.307 1.00 95.81 84 VAL A CA 1
ATOM 674 C C . VAL A 1 84 ? 4.886 -9.713 -6.283 1.00 95.81 84 VAL A C 1
ATOM 676 O O . VAL A 1 84 ? 5.355 -10.153 -5.227 1.00 95.81 84 VAL A O 1
ATOM 679 N N . HIS A 1 85 ? 5.186 -10.227 -7.465 1.00 92.75 85 HIS A N 1
ATOM 680 C CA . HIS A 1 85 ? 6.050 -11.369 -7.668 1.00 92.75 85 HIS A CA 1
ATOM 681 C C . HIS A 1 85 ? 7.500 -11.059 -7.259 1.00 92.75 85 HIS A C 1
ATOM 683 O O . HIS A 1 85 ? 8.008 -9.950 -7.437 1.00 92.75 85 HIS A O 1
ATOM 689 N N . TYR A 1 86 ? 8.184 -12.059 -6.696 1.00 86.50 86 TYR A N 1
ATOM 690 C CA . TYR A 1 86 ? 9.545 -11.911 -6.165 1.00 86.50 86 TYR A CA 1
ATOM 691 C C . TYR A 1 86 ? 10.611 -11.796 -7.261 1.00 86.50 86 TYR A C 1
ATOM 693 O O . TYR A 1 86 ? 11.657 -11.186 -7.039 1.00 86.50 86 TYR A O 1
ATOM 701 N N . ARG A 1 87 ? 10.370 -12.402 -8.432 1.00 82.19 87 ARG A N 1
ATOM 702 C CA . ARG A 1 87 ? 11.289 -12.293 -9.570 1.00 82.19 87 ARG A CA 1
ATOM 703 C C . ARG A 1 87 ? 11.080 -10.962 -10.263 1.00 82.19 87 ARG A C 1
ATOM 705 O O . ARG A 1 87 ? 10.007 -10.713 -10.804 1.00 82.19 87 ARG A O 1
ATOM 712 N N . LEU A 1 88 ? 12.144 -10.173 -10.302 1.00 71.31 88 LEU A N 1
ATOM 713 C CA . LEU A 1 88 ? 12.283 -9.087 -11.257 1.00 71.31 88 LEU A CA 1
ATOM 714 C C . LEU A 1 88 ? 12.502 -9.737 -12.625 1.00 71.31 88 LEU A C 1
ATOM 716 O O . LEU A 1 88 ? 13.503 -10.420 -12.828 1.00 71.31 88 LEU A O 1
ATOM 720 N N . ASN A 1 89 ? 11.532 -9.603 -13.525 1.00 65.75 89 ASN A N 1
ATOM 721 C CA . ASN A 1 89 ? 11.671 -10.118 -14.879 1.00 65.75 89 ASN A CA 1
ATOM 722 C C . ASN A 1 89 ? 12.408 -9.072 -15.727 1.00 65.75 89 ASN A C 1
ATOM 724 O O . ASN A 1 89 ? 11.852 -8.021 -16.037 1.00 65.75 89 ASN A O 1
ATOM 728 N N . GLU A 1 90 ? 13.667 -9.342 -16.070 1.00 62.69 90 GLU A N 1
ATOM 729 C CA . GLU A 1 90 ? 14.482 -8.435 -16.885 1.00 62.69 90 GLU A CA 1
ATOM 730 C C . GLU A 1 90 ? 13.929 -8.277 -18.310 1.00 62.69 90 GLU A C 1
ATOM 732 O O . GLU A 1 90 ? 13.959 -7.170 -18.846 1.00 62.69 90 GLU A O 1
ATOM 737 N N . GLU A 1 91 ? 13.338 -9.333 -18.883 1.00 61.75 91 GLU A N 1
ATOM 738 C CA . GLU A 1 91 ? 12.736 -9.319 -20.227 1.00 61.75 91 GLU A CA 1
ATOM 739 C C . GLU A 1 91 ? 11.472 -8.452 -20.281 1.00 61.75 91 GLU A C 1
ATOM 741 O O . GLU A 1 91 ? 11.199 -7.774 -21.272 1.00 61.75 91 GLU A O 1
ATOM 746 N N . GLU A 1 92 ? 10.711 -8.413 -19.185 1.00 57.19 92 GLU A N 1
ATOM 747 C CA . GLU A 1 92 ? 9.542 -7.540 -19.049 1.00 57.19 92 GLU A CA 1
ATOM 748 C C . GLU A 1 92 ? 9.898 -6.142 -18.514 1.00 57.19 92 GLU A C 1
ATOM 750 O O . GLU A 1 92 ? 9.034 -5.267 -18.414 1.00 57.19 92 GLU A O 1
ATOM 755 N N . GLY A 1 93 ? 11.176 -5.885 -18.249 1.00 59.50 93 GLY A N 1
ATOM 756 C CA . GLY A 1 93 ? 11.687 -4.627 -17.728 1.00 59.50 93 GLY A CA 1
ATOM 757 C C . GLY A 1 93 ? 11.749 -4.582 -16.200 1.00 59.50 93 GLY A C 1
ATOM 758 O O . GLY A 1 93 ? 10.941 -5.161 -15.480 1.00 59.50 93 GLY A O 1
ATOM 759 N N . LEU A 1 94 ? 12.721 -3.820 -15.696 1.00 67.56 94 LEU A N 1
ATOM 760 C CA . LEU A 1 94 ? 12.993 -3.669 -14.267 1.00 67.56 94 LEU A CA 1
ATOM 761 C C . LEU A 1 94 ? 11.772 -3.100 -13.515 1.00 67.56 94 LEU A C 1
ATOM 763 O O . LEU A 1 94 ? 11.407 -1.931 -13.684 1.00 67.56 94 LEU A O 1
ATOM 767 N N . GLY A 1 95 ? 11.154 -3.905 -12.647 1.00 80.94 95 GLY A N 1
ATOM 768 C CA . GLY A 1 95 ? 10.069 -3.458 -11.776 1.00 80.94 95 GLY A CA 1
ATOM 769 C C . GLY A 1 95 ? 9.279 -4.588 -11.122 1.00 80.94 95 GLY A C 1
ATOM 770 O O . GLY A 1 95 ? 9.464 -5.762 -11.422 1.00 80.94 95 GLY A O 1
ATOM 771 N N . TRP A 1 96 ? 8.381 -4.209 -10.214 1.00 92.25 96 TRP A N 1
ATOM 772 C CA . TRP A 1 96 ? 7.471 -5.134 -9.543 1.00 92.25 96 TRP A CA 1
ATOM 773 C C . TRP A 1 96 ? 6.315 -5.532 -10.467 1.00 92.25 96 TRP A C 1
ATOM 775 O O . TRP A 1 96 ? 5.583 -4.658 -10.947 1.00 92.25 96 TRP A O 1
ATOM 785 N N . THR A 1 97 ? 6.141 -6.832 -10.687 1.00 94.12 97 THR A N 1
ATOM 786 C CA . THR A 1 97 ? 5.090 -7.417 -11.534 1.00 94.12 97 THR A CA 1
ATOM 787 C C . THR A 1 97 ? 4.130 -8.268 -10.707 1.00 94.12 97 THR A C 1
ATOM 789 O O . THR A 1 97 ? 4.461 -8.657 -9.591 1.00 94.12 97 THR A O 1
ATOM 792 N N . PHE A 1 98 ? 2.942 -8.554 -11.231 1.00 93.69 98 PHE A N 1
ATOM 793 C CA . PHE A 1 98 ? 2.011 -9.522 -10.642 1.00 93.69 98 PHE A CA 1
ATOM 794 C C . PHE A 1 98 ? 2.075 -10.836 -11.423 1.00 93.69 98 PHE A C 1
ATOM 796 O O . PHE A 1 98 ? 2.236 -10.824 -12.644 1.00 93.69 98 PHE A O 1
ATOM 803 N N . SER A 1 99 ? 1.995 -11.965 -10.717 1.00 91.81 99 SER A N 1
ATOM 804 C CA . SER A 1 99 ? 2.032 -13.287 -11.349 1.00 91.81 99 SER A CA 1
ATOM 805 C C . SER A 1 99 ? 0.678 -13.612 -11.982 1.00 91.81 99 SER A C 1
ATOM 807 O O . SER A 1 99 ? -0.344 -13.245 -11.408 1.00 91.81 99 SER A O 1
ATOM 809 N N . PRO A 1 100 ? 0.615 -14.362 -13.094 1.00 89.94 100 PRO A N 1
ATOM 810 C CA . PRO A 1 100 ? -0.646 -14.918 -13.583 1.00 89.94 100 PRO A CA 1
ATOM 811 C C . PRO A 1 100 ? -1.384 -15.781 -12.545 1.00 89.94 100 PRO A C 1
ATOM 813 O O . PRO A 1 100 ? -2.612 -15.793 -12.537 1.00 89.94 100 PRO A O 1
ATOM 816 N N . ASP A 1 101 ? -0.646 -16.466 -11.664 1.00 92.12 101 ASP A N 1
ATOM 817 C CA . ASP A 1 101 ? -1.215 -17.308 -10.598 1.00 92.12 101 ASP A CA 1
ATOM 818 C C . ASP A 1 101 ? -1.740 -16.491 -9.404 1.00 92.12 101 ASP A C 1
ATOM 820 O O . ASP A 1 101 ? -2.581 -16.958 -8.640 1.00 92.12 101 ASP A O 1
ATOM 824 N N . GLU A 1 102 ? -1.244 -15.262 -9.244 1.00 93.56 102 GLU A N 1
ATOM 825 C CA . GLU A 1 102 ? -1.642 -14.321 -8.195 1.00 93.56 102 GLU A CA 1
ATOM 826 C C . GLU A 1 102 ? -1.813 -12.925 -8.823 1.00 93.56 102 GLU A C 1
ATOM 828 O O . GLU A 1 102 ? -0.952 -12.048 -8.668 1.00 93.56 102 GLU A O 1
ATOM 833 N N . PRO A 1 103 ? -2.878 -12.738 -9.628 1.00 95.56 103 PRO A N 1
ATOM 834 C CA . PRO A 1 103 ? -3.092 -11.503 -10.367 1.00 95.56 103 PRO A CA 1
ATOM 835 C C . PRO A 1 103 ? -3.499 -10.360 -9.433 1.00 95.56 103 PRO A C 1
ATOM 837 O O . PRO A 1 103 ? -4.065 -10.568 -8.359 1.00 95.56 103 PRO A O 1
ATOM 840 N N . GLU A 1 104 ? -3.258 -9.124 -9.872 1.00 97.12 104 GLU A N 1
ATOM 841 C CA . GLU A 1 104 ? -3.685 -7.938 -9.131 1.00 97.12 104 GLU A CA 1
ATOM 842 C C . GLU A 1 104 ? -5.228 -7.862 -9.061 1.00 97.12 104 GLU A C 1
ATOM 844 O O . GLU A 1 104 ? -5.887 -7.899 -10.105 1.00 97.12 104 GLU A O 1
ATOM 849 N N . PRO A 1 105 ? -5.825 -7.759 -7.857 1.00 97.19 105 PRO A N 1
ATOM 850 C CA . PRO A 1 105 ? -7.250 -8.026 -7.667 1.00 97.19 105 PRO A CA 1
ATOM 851 C C . PRO A 1 105 ? -8.192 -6.854 -7.978 1.00 97.19 105 PRO A C 1
ATOM 853 O O . PRO A 1 105 ? -9.395 -7.079 -8.108 1.00 97.19 105 PRO A O 1
ATOM 856 N N . LEU A 1 106 ? -7.714 -5.606 -8.040 1.00 97.69 106 LEU A N 1
ATOM 857 C CA . LEU A 1 106 ? -8.580 -4.429 -8.170 1.00 97.69 106 LEU A CA 1
ATOM 858 C C . LEU A 1 106 ? -8.805 -4.003 -9.621 1.00 97.69 106 LEU A C 1
ATOM 860 O O . LEU A 1 106 ? -9.914 -3.602 -9.975 1.00 97.69 106 LEU A O 1
ATOM 864 N N . TYR A 1 107 ? -7.763 -4.046 -10.446 1.00 97.75 107 TYR A N 1
ATOM 865 C CA . TYR A 1 107 ? -7.775 -3.511 -11.808 1.00 97.75 107 TYR A CA 1
ATOM 866 C C . TYR A 1 107 ? -7.139 -4.454 -12.836 1.00 97.75 107 TYR A C 1
ATOM 868 O O . TYR A 1 107 ? -7.162 -4.139 -14.025 1.00 97.75 107 TYR A O 1
ATOM 876 N N . GLY A 1 108 ? -6.570 -5.584 -12.407 1.00 95.88 108 GLY A N 1
ATOM 877 C CA . GLY A 1 108 ? -5.863 -6.506 -13.294 1.00 95.88 108 GLY A CA 1
ATOM 878 C C . GLY A 1 108 ? -4.555 -5.918 -13.823 1.00 95.88 108 GLY A C 1
ATOM 879 O O . GLY A 1 108 ? -4.177 -6.174 -14.968 1.00 95.88 108 GLY A O 1
ATOM 880 N N . LEU A 1 109 ? -3.881 -5.089 -13.017 1.00 95.38 109 LEU A N 1
ATOM 881 C CA . LEU A 1 109 ? -2.591 -4.506 -13.387 1.00 95.38 109 LEU A CA 1
ATOM 882 C C . LEU A 1 109 ? -1.540 -5.603 -13.576 1.00 95.38 109 LEU A C 1
ATOM 884 O O . LEU A 1 109 ? -1.462 -6.548 -12.792 1.00 95.38 109 LEU A O 1
ATOM 888 N N . ARG A 1 110 ? -0.667 -5.445 -14.575 1.00 93.38 110 ARG A N 1
ATOM 889 C CA . ARG A 1 110 ? 0.471 -6.361 -14.769 1.00 93.38 110 ARG A CA 1
ATOM 890 C C . ARG A 1 110 ? 1.682 -5.936 -13.948 1.00 93.38 110 ARG A C 1
ATOM 892 O O . ARG A 1 110 ? 2.485 -6.774 -13.542 1.00 93.38 110 ARG A O 1
ATOM 899 N N . ARG A 1 111 ? 1.826 -4.634 -13.689 1.00 93.50 111 ARG A N 1
ATOM 900 C CA . ARG A 1 111 ? 2.969 -4.033 -12.992 1.00 93.50 111 ARG A CA 1
ATOM 901 C C . ARG A 1 111 ? 2.517 -3.026 -11.949 1.00 93.50 111 ARG A C 1
ATOM 903 O O . ARG A 1 111 ? 1.639 -2.205 -12.199 1.00 93.50 111 ARG A O 1
ATOM 910 N N . LEU A 1 112 ? 3.220 -2.975 -10.817 1.00 95.69 112 LEU A N 1
ATOM 911 C CA . LEU A 1 112 ? 2.940 -1.999 -9.755 1.00 95.69 112 LEU A CA 1
ATOM 912 C C . LEU A 1 112 ? 3.123 -0.547 -10.227 1.00 95.69 112 LEU A C 1
ATOM 914 O O . LEU A 1 112 ? 2.468 0.356 -9.718 1.00 95.69 112 LEU A O 1
ATOM 918 N N . ARG A 1 113 ? 3.980 -0.303 -11.229 1.00 94.81 113 ARG A N 1
ATOM 919 C CA . ARG A 1 113 ? 4.144 1.030 -11.836 1.00 94.81 113 ARG A CA 1
ATOM 920 C C . ARG A 1 113 ? 2.823 1.585 -12.368 1.00 94.81 113 ARG A C 1
ATOM 922 O O . ARG A 1 113 ? 2.598 2.783 -12.262 1.00 94.81 113 ARG A O 1
ATOM 929 N N . GLU A 1 114 ? 1.952 0.731 -12.897 1.00 95.88 114 GLU A N 1
ATOM 930 C CA . GLU A 1 114 ? 0.650 1.149 -13.423 1.00 95.88 114 GLU A CA 1
ATOM 931 C C . GLU A 1 114 ? -0.234 1.734 -12.308 1.00 95.88 114 GLU A C 1
ATOM 933 O O . GLU A 1 114 ? -0.950 2.706 -12.541 1.00 95.88 114 GLU A O 1
ATOM 938 N N . LEU A 1 115 ? -0.106 1.232 -11.072 1.00 97.69 115 LEU A N 1
ATOM 939 C CA . LEU A 1 115 ? -0.781 1.790 -9.896 1.00 97.69 115 LEU A CA 1
ATOM 940 C C . LEU A 1 115 ? -0.264 3.198 -9.564 1.00 97.69 115 LEU A C 1
ATOM 942 O O . LEU A 1 115 ? -1.048 4.099 -9.269 1.00 97.69 115 LEU A O 1
ATOM 946 N N . TYR A 1 116 ? 1.053 3.402 -9.648 1.00 97.25 116 TYR A N 1
ATOM 947 C CA . TYR A 1 116 ? 1.673 4.714 -9.449 1.00 97.25 116 TYR A CA 1
ATOM 948 C C . TYR A 1 116 ? 1.236 5.716 -10.517 1.00 97.25 116 TYR A C 1
ATOM 950 O O . TYR A 1 116 ? 0.842 6.825 -10.173 1.00 97.25 116 TYR A O 1
ATOM 958 N N . THR A 1 117 ? 1.227 5.313 -11.790 1.00 96.69 117 THR A N 1
ATOM 959 C CA . THR A 1 117 ? 0.709 6.136 -12.893 1.00 96.69 117 THR A CA 1
ATOM 960 C C . THR A 1 117 ? -0.776 6.452 -12.707 1.00 96.69 117 THR A C 1
ATOM 962 O O . THR A 1 117 ? -1.206 7.562 -13.004 1.00 96.69 117 THR A O 1
ATOM 965 N N . LYS A 1 118 ? -1.565 5.516 -12.162 1.00 97.44 118 LYS A N 1
ATOM 966 C CA . LYS A 1 118 ? -2.980 5.753 -11.845 1.00 97.44 118 LYS A CA 1
ATOM 967 C C . LYS A 1 118 ? -3.167 6.805 -10.746 1.00 97.44 118 LYS A C 1
ATOM 969 O O . LYS A 1 118 ? -4.087 7.608 -10.853 1.00 97.44 118 LYS A O 1
ATOM 974 N N . ALA A 1 119 ? -2.315 6.820 -9.719 1.00 97.56 119 ALA A N 1
ATOM 975 C CA . ALA A 1 119 ? -2.356 7.839 -8.665 1.00 97.56 119 ALA A CA 1
ATOM 976 C C . ALA A 1 119 ? -1.800 9.199 -9.114 1.00 97.56 119 ALA A C 1
ATOM 978 O O . ALA A 1 119 ? -2.292 10.240 -8.683 1.00 97.56 119 ALA A O 1
ATOM 979 N N . ALA A 1 120 ? -0.758 9.189 -9.945 1.00 96.75 120 ALA A N 1
ATOM 980 C CA . ALA A 1 120 ? -0.069 10.370 -10.443 1.00 96.75 120 ALA A CA 1
ATOM 981 C C . ALA A 1 120 ? 0.495 10.083 -11.853 1.00 96.75 120 ALA A C 1
ATOM 983 O O . ALA A 1 120 ? 1.541 9.437 -11.965 1.00 96.75 120 ALA A O 1
ATOM 984 N N . PRO A 1 121 ? -0.162 10.558 -12.931 1.00 96.12 121 PRO A N 1
ATOM 985 C CA . PRO A 1 121 ? 0.231 10.250 -14.312 1.00 96.12 121 PRO A CA 1
ATOM 986 C C . PRO A 1 121 ? 1.681 10.609 -14.652 1.00 96.12 121 PRO A C 1
ATOM 988 O O . PRO A 1 121 ? 2.354 9.851 -15.346 1.00 96.12 121 PRO A O 1
ATOM 991 N N . ASP A 1 122 ? 2.182 11.707 -14.084 1.00 93.56 122 ASP A N 1
ATOM 992 C CA . ASP A 1 122 ? 3.535 12.221 -14.323 1.00 93.56 122 ASP A CA 1
ATOM 993 C C . ASP A 1 122 ? 4.570 11.704 -13.302 1.00 93.56 122 ASP A C 1
ATOM 995 O O . ASP A 1 122 ? 5.642 12.287 -13.123 1.00 93.56 122 ASP A O 1
ATOM 999 N N . TYR A 1 123 ? 4.263 10.616 -12.582 1.00 92.62 123 TYR A N 1
ATOM 1000 C CA . TYR A 1 123 ? 5.155 10.075 -11.560 1.00 92.62 123 TYR A CA 1
ATOM 1001 C C . TYR A 1 123 ? 6.464 9.531 -12.151 1.00 92.62 123 TYR A C 1
ATOM 1003 O O . TYR A 1 123 ? 6.482 8.532 -12.872 1.00 92.62 123 TYR A O 1
ATOM 1011 N N . SER A 1 124 ? 7.584 10.145 -11.768 1.00 89.19 124 SER A N 1
ATOM 1012 C CA . SER A 1 124 ? 8.938 9.785 -12.218 1.00 89.19 124 SER A CA 1
ATOM 1013 C C . SER A 1 124 ? 9.820 9.166 -11.125 1.00 89.19 124 SER A C 1
ATOM 1015 O O . SER A 1 124 ? 10.979 8.833 -11.375 1.00 89.19 124 SER A O 1
ATOM 1017 N N . GLY A 1 125 ? 9.286 8.999 -9.911 1.00 88.94 125 GLY A N 1
ATOM 1018 C CA . GLY A 1 125 ? 10.018 8.455 -8.768 1.00 88.94 125 GLY A CA 1
ATOM 1019 C C . GLY A 1 125 ? 10.176 6.929 -8.785 1.00 88.94 125 GLY A C 1
ATOM 1020 O O . GLY A 1 125 ? 9.792 6.227 -9.726 1.00 88.94 125 GLY A O 1
ATOM 1021 N N . ARG A 1 126 ? 10.752 6.388 -7.704 1.00 90.19 126 ARG A N 1
ATOM 1022 C CA . ARG A 1 126 ? 10.907 4.937 -7.527 1.00 90.19 126 ARG A CA 1
ATOM 1023 C C . ARG A 1 126 ? 9.562 4.282 -7.211 1.00 90.19 126 ARG A C 1
ATOM 1025 O O . ARG A 1 126 ? 8.858 4.693 -6.296 1.00 90.19 126 ARG A O 1
ATOM 1032 N N . VAL A 1 127 ? 9.266 3.190 -7.909 1.00 92.75 127 VAL A N 1
ATOM 1033 C CA . VAL A 1 127 ? 8.132 2.309 -7.604 1.00 92.75 127 VAL A CA 1
ATOM 1034 C C . VAL A 1 127 ? 8.578 1.322 -6.527 1.00 92.75 127 VAL A C 1
ATOM 1036 O O . VAL A 1 127 ? 9.442 0.476 -6.773 1.00 92.75 127 VAL A O 1
ATOM 1039 N N . THR A 1 128 ? 8.031 1.446 -5.321 1.00 94.00 128 THR A N 1
ATOM 1040 C CA . THR A 1 128 ? 8.461 0.680 -4.142 1.00 94.00 128 THR A CA 1
ATOM 1041 C C . THR A 1 128 ? 7.307 -0.103 -3.534 1.00 94.00 128 THR A C 1
ATOM 1043 O O . THR A 1 128 ? 6.146 0.176 -3.800 1.00 94.00 128 THR A O 1
ATOM 1046 N N . VAL A 1 129 ? 7.639 -1.068 -2.681 1.00 96.31 129 VAL A N 1
ATOM 1047 C CA . VAL A 1 129 ? 6.707 -1.676 -1.724 1.00 96.31 129 VAL A CA 1
ATOM 1048 C C . VAL A 1 129 ? 7.216 -1.391 -0.305 1.00 96.31 129 VAL A C 1
ATOM 1050 O O . VAL A 1 129 ? 8.436 -1.334 -0.112 1.00 96.31 129 VAL A O 1
ATOM 1053 N N . PRO A 1 130 ? 6.337 -1.232 0.697 1.00 98.25 130 PRO A N 1
ATOM 1054 C CA . PRO A 1 130 ? 4.876 -1.338 0.630 1.00 98.25 130 PRO A CA 1
ATOM 1055 C C . PRO A 1 130 ? 4.201 -0.101 0.014 1.00 98.25 130 PRO A C 1
ATOM 1057 O O . PRO A 1 130 ? 4.787 0.980 -0.010 1.00 98.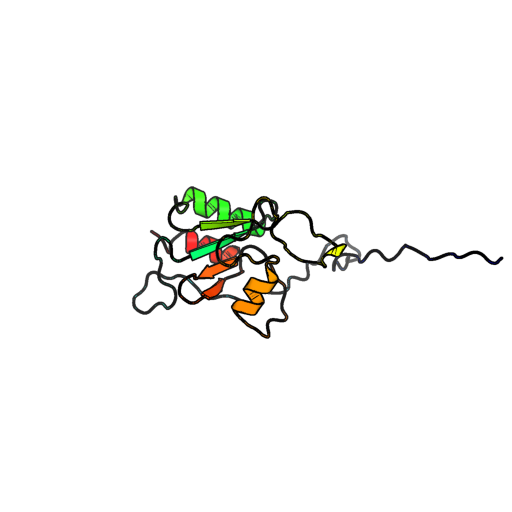25 130 PRO A O 1
ATOM 1060 N N . VAL A 1 131 ? 2.950 -0.258 -0.429 1.00 98.69 131 VAL A N 1
ATOM 1061 C CA . VAL A 1 131 ? 2.069 0.847 -0.850 1.00 98.69 131 VAL A CA 1
ATOM 1062 C C . VAL A 1 131 ? 0.709 0.691 -0.183 1.00 98.69 131 VAL A C 1
ATOM 1064 O O . VAL A 1 131 ? 0.045 -0.328 -0.369 1.00 98.69 131 VAL A O 1
ATOM 1067 N N . LEU A 1 132 ? 0.280 1.705 0.566 1.00 98.75 132 LEU A N 1
ATOM 1068 C CA . LEU A 1 132 ? -1.079 1.805 1.086 1.00 98.75 132 LEU A CA 1
ATOM 1069 C C . LEU A 1 132 ? -1.949 2.559 0.076 1.00 98.75 132 LEU A C 1
ATOM 1071 O O . LEU A 1 132 ? -1.743 3.747 -0.177 1.00 98.75 132 LEU A O 1
ATOM 1075 N N . TRP A 1 133 ? -2.915 1.856 -0.497 1.00 98.88 133 TRP A N 1
ATOM 1076 C CA . TRP A 1 133 ? -3.830 2.342 -1.520 1.00 98.88 133 TRP A CA 1
ATOM 1077 C C . TRP A 1 133 ? -5.212 2.629 -0.932 1.00 98.88 133 TRP A C 1
ATOM 1079 O O . TRP A 1 133 ? -5.753 1.808 -0.189 1.00 98.88 133 TRP A O 1
ATOM 1089 N N . ASP A 1 134 ? -5.805 3.766 -1.295 1.00 98.75 134 ASP A N 1
ATOM 1090 C CA . ASP A 1 134 ? -7.208 4.067 -1.009 1.00 98.75 134 ASP A CA 1
ATOM 1091 C C . ASP A 1 134 ? -8.082 3.668 -2.203 1.00 98.75 134 ASP A C 1
ATOM 1093 O O . ASP A 1 134 ? -8.002 4.268 -3.279 1.00 98.75 134 ASP A O 1
ATOM 1097 N N . LYS A 1 135 ? -8.957 2.673 -2.016 1.00 98.56 135 LYS A N 1
ATOM 1098 C CA . LYS A 1 135 ? -9.885 2.218 -3.062 1.00 98.56 135 LYS A CA 1
ATOM 1099 C C . LYS A 1 135 ? -10.955 3.260 -3.387 1.00 98.56 135 LYS A C 1
ATOM 1101 O O . LYS A 1 135 ? -11.471 3.251 -4.501 1.00 98.56 135 LYS A O 1
ATOM 1106 N N . ARG A 1 136 ? -11.279 4.160 -2.450 1.00 97.94 136 ARG A N 1
ATOM 1107 C CA . ARG A 1 136 ? -12.318 5.180 -2.635 1.00 97.94 136 ARG A CA 1
ATOM 1108 C C . ARG A 1 136 ? -11.833 6.336 -3.499 1.00 97.94 136 ARG A C 1
ATOM 1110 O O . ARG A 1 136 ? -12.489 6.679 -4.475 1.00 97.94 136 ARG A O 1
ATOM 1117 N N . GLU A 1 137 ? -10.701 6.933 -3.139 1.00 98.00 137 GLU A N 1
ATOM 1118 C CA . GLU A 1 137 ? -10.119 8.044 -3.903 1.00 98.00 137 GLU A CA 1
ATOM 1119 C C . GLU A 1 137 ? -9.239 7.584 -5.070 1.00 98.00 137 GLU A C 1
ATOM 1121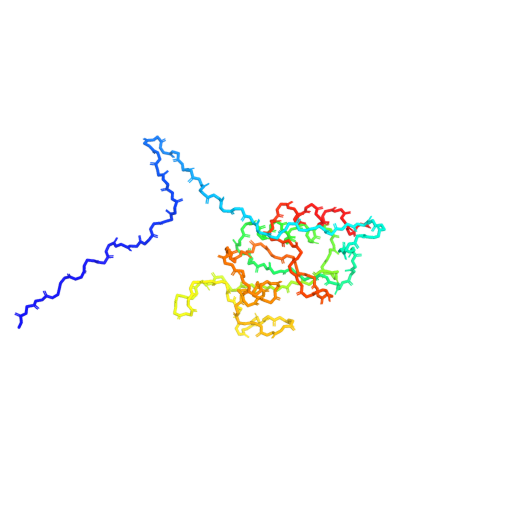 O O . GLU A 1 137 ? -8.783 8.410 -5.855 1.00 98.00 137 GLU A O 1
ATOM 1126 N N . GLN A 1 138 ? -9.015 6.273 -5.198 1.00 98.25 138 GLN A N 1
ATOM 1127 C CA . GLN A 1 138 ? -8.173 5.670 -6.228 1.00 98.25 138 GLN A CA 1
ATOM 1128 C C . GLN A 1 138 ? -6.782 6.313 -6.300 1.00 98.25 138 GLN A C 1
ATOM 1130 O O . GLN A 1 138 ? -6.294 6.659 -7.377 1.00 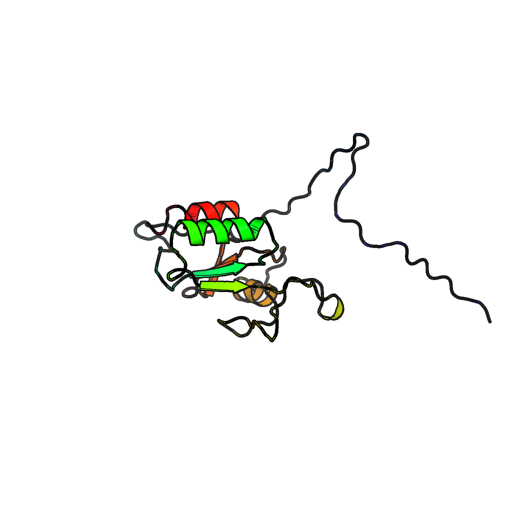98.25 138 GLN A O 1
ATOM 1135 N N . THR A 1 139 ? -6.142 6.469 -5.141 1.00 98.56 139 THR A N 1
ATOM 1136 C CA . THR A 1 139 ? -4.810 7.066 -5.030 1.00 98.56 139 THR A CA 1
ATOM 1137 C C . THR A 1 139 ? -3.950 6.351 -3.992 1.00 98.56 139 THR A C 1
ATOM 1139 O O . THR A 1 139 ? -4.442 5.601 -3.142 1.00 98.56 139 THR A O 1
ATOM 1142 N N . ILE A 1 140 ? -2.641 6.587 -4.062 1.00 98.69 140 ILE A N 1
ATOM 1143 C CA . ILE A 1 140 ? -1.689 6.118 -3.059 1.00 98.69 140 ILE A CA 1
ATOM 1144 C C . ILE A 1 140 ? -1.765 7.063 -1.860 1.00 98.69 140 ILE A C 1
ATOM 1146 O O . ILE A 1 140 ? -1.471 8.250 -1.977 1.00 98.69 140 ILE A O 1
ATOM 1150 N N . VAL A 1 141 ? -2.108 6.518 -0.694 1.00 98.56 141 VAL A N 1
ATOM 1151 C CA . VAL A 1 141 ? -2.042 7.250 0.575 1.00 98.56 141 VAL A CA 1
ATOM 1152 C C . VAL A 1 141 ? -0.578 7.423 0.967 1.00 98.56 141 VAL A C 1
ATOM 1154 O O . VAL A 1 141 ? -0.099 8.529 1.197 1.00 98.56 141 VAL A O 1
ATOM 1157 N N . ASN A 1 142 ? 0.164 6.317 1.029 1.00 98.56 142 ASN A N 1
ATOM 1158 C CA . ASN A 1 142 ? 1.521 6.336 1.555 1.00 98.56 142 ASN A CA 1
ATOM 1159 C C . ASN A 1 142 ? 2.357 5.182 0.985 1.00 98.56 142 ASN A C 1
ATOM 1161 O O . ASN A 1 142 ? 1.838 4.082 0.787 1.00 98.56 142 ASN A O 1
ATOM 1165 N N . ASN A 1 143 ? 3.648 5.416 0.738 1.00 97.88 143 ASN A N 1
ATOM 1166 C CA . ASN A 1 143 ? 4.610 4.373 0.355 1.00 97.88 143 ASN A CA 1
ATOM 1167 C C . ASN A 1 143 ? 5.876 4.347 1.237 1.00 97.88 143 ASN A C 1
ATOM 1169 O O . ASN A 1 143 ? 6.908 3.803 0.847 1.00 97.88 143 ASN A O 1
ATOM 1173 N N . GLU A 1 144 ? 5.799 4.936 2.430 1.00 97.62 144 GLU A N 1
ATOM 1174 C CA . GLU A 1 144 ? 6.791 4.873 3.499 1.00 97.62 144 GLU A CA 1
ATOM 1175 C C . GLU A 1 144 ? 6.394 3.812 4.532 1.00 97.62 144 GLU A C 1
ATOM 1177 O O . GLU A 1 144 ? 5.462 3.983 5.321 1.00 97.62 144 GLU A O 1
ATOM 1182 N N . SER A 1 145 ? 7.148 2.714 4.579 1.00 97.62 145 SER A N 1
ATOM 1183 C CA . SER A 1 145 ? 6.859 1.591 5.481 1.00 97.62 145 SER A CA 1
ATOM 1184 C C . SER A 1 145 ? 6.721 1.997 6.952 1.00 97.62 145 SER A C 1
ATOM 1186 O O . SER A 1 145 ? 5.856 1.476 7.654 1.00 97.62 145 SER A O 1
ATOM 1188 N N . SER A 1 146 ? 7.557 2.923 7.431 1.00 97.12 146 SER A N 1
ATOM 1189 C CA . SER A 1 146 ? 7.583 3.300 8.844 1.00 97.12 146 SER A CA 1
ATOM 1190 C C . SER A 1 146 ? 6.373 4.144 9.248 1.00 97.12 146 SER A C 1
ATOM 1192 O O . SER A 1 146 ? 5.931 4.083 10.395 1.00 97.12 146 SER A O 1
ATOM 1194 N N . GLU A 1 147 ? 5.815 4.922 8.325 1.00 98.31 147 GLU A N 1
ATOM 1195 C CA . GLU A 1 147 ? 4.577 5.674 8.535 1.00 98.31 147 GLU A CA 1
ATOM 1196 C C . GLU A 1 147 ? 3.371 4.745 8.439 1.00 98.31 147 GLU A C 1
ATOM 1198 O O . GLU A 1 147 ? 2.514 4.773 9.321 1.00 98.31 147 GLU A O 1
ATOM 1203 N N . ILE A 1 148 ? 3.356 3.841 7.452 1.00 98.50 148 ILE A N 1
ATOM 1204 C CA . ILE A 1 148 ? 2.296 2.834 7.312 1.00 98.50 148 ILE A CA 1
ATOM 1205 C C . ILE A 1 148 ? 2.175 1.989 8.577 1.00 98.50 148 ILE A C 1
ATOM 1207 O O . ILE A 1 148 ? 1.075 1.836 9.096 1.00 98.50 148 ILE A O 1
ATOM 1211 N N . VAL A 1 149 ? 3.286 1.507 9.137 1.00 98.31 149 VAL A N 1
ATOM 1212 C CA . VAL A 1 149 ? 3.270 0.761 10.406 1.00 98.31 149 VAL A CA 1
ATOM 1213 C C . VAL A 1 149 ? 2.624 1.563 11.542 1.00 98.31 149 VAL A C 1
ATOM 1215 O O . VAL A 1 149 ? 1.835 1.005 12.299 1.00 98.31 149 VAL A O 1
ATOM 1218 N N . ARG A 1 150 ? 2.911 2.866 11.657 1.00 98.00 150 ARG A N 1
ATOM 1219 C CA . ARG A 1 150 ? 2.310 3.723 12.696 1.00 98.00 150 ARG A CA 1
ATOM 1220 C C . ARG A 1 150 ? 0.811 3.918 12.477 1.00 98.00 150 ARG A C 1
ATOM 1222 O O . ARG A 1 150 ? 0.058 3.866 13.442 1.00 98.00 150 ARG A O 1
ATOM 1229 N N . MET A 1 151 ? 0.381 4.093 11.227 1.00 97.94 151 MET A N 1
ATOM 1230 C CA . MET A 1 151 ? -1.040 4.186 10.879 1.00 97.94 151 MET A CA 1
ATOM 1231 C C . MET A 1 151 ? -1.785 2.897 11.218 1.00 97.94 151 MET A C 1
ATOM 1233 O O . MET A 1 151 ? -2.791 2.940 11.914 1.00 97.94 151 MET A O 1
ATOM 1237 N N . LEU A 1 152 ? -1.269 1.743 10.790 1.00 97.75 152 LEU A N 1
ATOM 1238 C CA . LEU A 1 152 ? -1.861 0.444 11.122 1.00 97.75 152 LEU A CA 1
ATOM 1239 C C . LEU A 1 152 ? -1.889 0.200 12.637 1.00 97.75 152 LEU A C 1
ATOM 1241 O O . LEU A 1 152 ? -2.818 -0.415 13.145 1.00 97.75 152 LEU A O 1
ATOM 1245 N N . GLY A 1 153 ? -0.880 0.695 13.355 1.00 96.31 153 GLY A N 1
ATOM 1246 C CA . GLY A 1 153 ? -0.741 0.503 14.793 1.00 96.31 153 GLY A CA 1
ATOM 1247 C C . GLY A 1 153 ? -1.771 1.233 15.658 1.00 96.31 153 GLY A C 1
ATOM 1248 O O . GLY A 1 153 ? -1.965 0.789 16.789 1.00 96.31 153 GLY A O 1
ATOM 1249 N N . GLY A 1 154 ? -2.409 2.303 15.166 1.00 93.88 154 GLY A N 1
ATOM 1250 C CA . GLY A 1 154 ? -3.324 3.100 15.997 1.00 93.88 154 GLY A CA 1
ATOM 1251 C C . GLY A 1 154 ? -4.437 3.873 15.290 1.00 93.88 154 GLY A C 1
ATOM 1252 O O . GLY A 1 154 ? -5.287 4.431 15.968 1.00 93.88 154 GLY A O 1
ATOM 1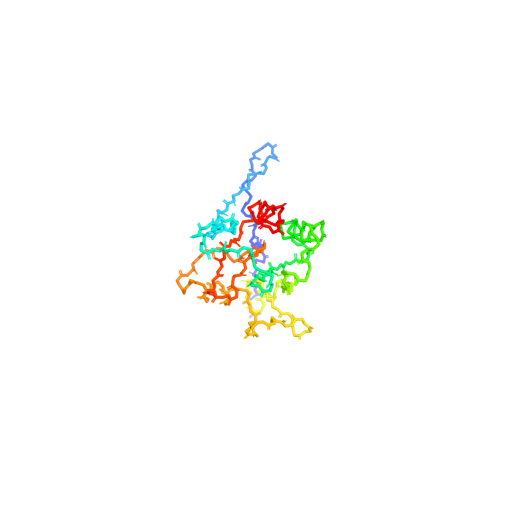253 N N . ALA A 1 155 ? -4.473 3.941 13.955 1.00 93.38 155 ALA A N 1
ATOM 1254 C CA . ALA A 1 155 ? -5.561 4.632 13.260 1.00 93.38 155 ALA A CA 1
ATOM 1255 C C . ALA A 1 155 ? -6.836 3.782 13.148 1.00 93.38 155 ALA A C 1
ATOM 1257 O O . ALA A 1 155 ? -7.875 4.341 12.838 1.00 93.38 155 ALA A O 1
ATOM 1258 N N . PHE A 1 156 ? -6.765 2.464 13.352 1.00 92.88 156 PHE A N 1
ATOM 1259 C CA . PHE A 1 156 ? -7.867 1.511 13.137 1.00 92.88 156 PHE A CA 1
ATOM 1260 C C . PHE A 1 156 ? -8.351 0.848 14.441 1.00 92.88 156 PHE A C 1
ATOM 1262 O O . PHE A 1 156 ? -8.874 -0.265 14.395 1.00 92.88 156 PHE A O 1
ATOM 1269 N N . ASP A 1 157 ? -8.114 1.506 15.577 1.00 85.00 157 ASP A N 1
ATOM 1270 C CA . ASP A 1 157 ? -8.474 1.020 16.917 1.00 85.00 157 ASP A CA 1
ATOM 1271 C C . ASP A 1 157 ? -9.936 1.299 17.295 1.00 85.00 157 ASP A C 1
ATOM 1273 O O . ASP A 1 157 ? -10.528 2.255 16.742 1.00 85.00 157 ASP A O 1
#

Radius of gyration: 18.93 Å; chains: 1; bounding box: 52×33×57 Å

Secondary structure (DSSP, 8-state):
--------------SEEE-TTSPEEE--PPPS-B--B--STT-SB---TTTEEEEE-TT-HHHHHHHHHHHHTTGGGTEEEEEPPSS--STT-SS-B-BTTB--TTT--SBHHHHHHHH-TT--S---S-EEEETTTTEEEE--HHHHHHHHHHTT-

Foldseek 3Di:
DDDDDDDPPPDPDDPFDQDPVRDTDDPDDDWDADAAAACDPPRPHDQFAPFKEKEAACPDPLQVLLVVLCVVLVNPRRYHYAHFDPDQDVVVNGATAHDPVRADDQPRDGGLVVLVCQQPVPDPDDRDDTWMAGNVVSHTNDHGSVRSSVRSNPSND

pLDDT: mean 85.7, std 19.79, range [28.69, 98.88]